Protein AF-A0A533XXV9-F1 (afdb_monomer)

Foldseek 3Di:
DDWDKDKDKAFWAPKDFAQQPDDPPLPPSRPAGQKMWTWGDHPVDIAIEIEGWDSDPDTADDADGGWIKMFMFTWDFPDPDPPTHIYTYTPDRIDTDGHD

Mean predicted aligned error: 7.18 Å

Solvent-accessible surface area (backbone atoms only — not comparable to full-atom values): 5836 Å² total; per-residue (Å²): 133,90,81,52,77,45,78,50,61,29,33,32,33,82,67,44,72,41,70,33,82,82,58,90,87,56,92,76,41,87,83,37,46,34,33,35,38,29,36,36,36,58,90,84,54,76,41,47,34,41,39,72,42,51,87,52,99,72,58,50,64,81,81,50,64,64,17,30,35,38,39,33,22,36,65,41,75,79,47,90,58,86,79,68,42,63,38,32,40,48,78,50,66,56,41,78,76,47,84,112

pLDDT: mean 82.0, std 14.85, range [44.97, 98.12]

Structure (mmCIF, N/CA/C/O backbone):
data_AF-A0A533XXV9-F1
#
_entry.id   AF-A0A533XXV9-F1
#
loop_
_atom_site.group_PDB
_atom_site.id
_atom_site.type_symbol
_atom_site.label_atom_id
_atom_site.label_alt_id
_atom_site.label_comp_id
_atom_site.label_asym_id
_atom_site.label_entity_id
_atom_site.label_seq_id
_atom_site.pdbx_PDB_ins_code
_atom_site.Cartn_x
_atom_site.Cartn_y
_atom_site.Cartn_z
_atom_site.occupancy
_atom_site.B_iso_or_equiv
_atom_site.auth_seq_id
_atom_site.auth_comp_id
_atom_site.auth_asym_id
_atom_site.auth_atom_id
_atom_site.pdbx_PDB_model_num
ATOM 1 N N . MET A 1 1 ? 6.208 9.287 22.070 1.00 53.69 1 MET A N 1
ATOM 2 C CA . MET A 1 1 ? 5.259 8.602 21.162 1.00 53.69 1 MET A CA 1
ATOM 3 C C . MET A 1 1 ? 5.865 7.273 20.737 1.00 53.69 1 MET A C 1
ATOM 5 O O . MET A 1 1 ? 6.960 7.284 20.189 1.00 53.69 1 MET A O 1
ATOM 9 N N . GLN A 1 2 ? 5.211 6.144 21.014 1.00 57.31 2 GLN A N 1
ATOM 10 C CA . GLN A 1 2 ? 5.688 4.825 20.586 1.00 57.31 2 GLN A CA 1
ATOM 11 C C . GLN A 1 2 ? 5.217 4.578 19.144 1.00 57.31 2 GLN A C 1
ATOM 13 O O . GLN A 1 2 ? 4.045 4.296 18.918 1.00 57.31 2 GLN A O 1
ATOM 18 N N . ARG A 1 3 ? 6.109 4.739 18.160 1.00 68.50 3 ARG A N 1
ATOM 19 C CA . ARG A 1 3 ? 5.822 4.400 16.757 1.00 68.50 3 ARG A CA 1
ATOM 20 C C . ARG A 1 3 ? 5.952 2.887 16.599 1.00 68.50 3 ARG A C 1
ATOM 22 O O . ARG A 1 3 ? 7.026 2.350 16.854 1.00 68.50 3 ARG A O 1
ATOM 29 N N . ARG A 1 4 ? 4.868 2.199 16.232 1.00 80.50 4 ARG A N 1
ATOM 30 C CA . ARG A 1 4 ? 4.896 0.757 15.948 1.00 80.50 4 ARG A CA 1
ATOM 31 C C . ARG A 1 4 ? 4.979 0.546 14.446 1.00 80.50 4 ARG A C 1
ATOM 33 O O . ARG A 1 4 ? 4.152 1.066 13.701 1.00 80.50 4 ARG A O 1
ATOM 40 N N . GLN A 1 5 ? 5.996 -0.197 14.037 1.00 89.62 5 GLN A N 1
ATOM 41 C CA . GLN A 1 5 ? 6.151 -0.654 12.668 1.00 89.62 5 GLN A CA 1
ATOM 42 C C . GLN A 1 5 ? 5.365 -1.954 12.496 1.00 89.62 5 GLN A C 1
ATOM 44 O O . GLN A 1 5 ? 5.464 -2.854 13.330 1.00 89.62 5 GLN A O 1
ATOM 49 N N . VAL A 1 6 ? 4.579 -2.033 11.431 1.00 92.31 6 VAL A N 1
ATOM 50 C CA . VAL A 1 6 ? 3.738 -3.180 11.088 1.00 92.31 6 VAL A CA 1
ATOM 51 C C . VAL A 1 6 ? 4.011 -3.608 9.653 1.00 92.31 6 VAL A C 1
ATOM 53 O O . VAL A 1 6 ? 4.408 -2.798 8.817 1.00 92.31 6 VAL A O 1
ATOM 56 N N . THR A 1 7 ? 3.806 -4.889 9.369 1.00 94.81 7 THR A N 1
ATOM 57 C CA . THR A 1 7 ? 3.751 -5.412 8.001 1.00 94.81 7 THR A CA 1
ATOM 58 C C . THR A 1 7 ? 2.292 -5.656 7.655 1.00 94.81 7 THR A C 1
ATOM 60 O O . THR A 1 7 ? 1.592 -6.298 8.431 1.00 94.81 7 THR A O 1
ATOM 63 N N . LEU A 1 8 ? 1.853 -5.134 6.516 1.00 94.25 8 LEU A N 1
ATOM 64 C CA . LEU A 1 8 ? 0.489 -5.252 6.013 1.00 94.25 8 LEU A CA 1
ATOM 65 C C . LEU A 1 8 ? 0.511 -5.978 4.669 1.00 94.25 8 LEU A C 1
ATOM 67 O O . LEU A 1 8 ? 1.472 -5.842 3.904 1.00 94.25 8 LEU A O 1
ATOM 71 N N . GLN A 1 9 ? -0.547 -6.729 4.395 1.00 96.62 9 GLN A N 1
ATOM 72 C CA . GLN A 1 9 ? -0.793 -7.383 3.117 1.00 96.62 9 GLN A CA 1
ATOM 73 C C . GLN A 1 9 ? -2.271 -7.228 2.773 1.00 96.62 9 GLN A C 1
ATOM 75 O O . GLN A 1 9 ? -3.105 -7.350 3.663 1.00 96.62 9 GLN A O 1
ATOM 80 N N . GLY A 1 10 ? -2.580 -6.937 1.514 1.00 97.12 10 GLY A N 1
ATOM 81 C CA . GLY A 1 10 ? -3.955 -6.754 1.058 1.00 97.12 10 GLY A CA 1
ATOM 82 C C . GLY A 1 10 ? -4.031 -6.288 -0.391 1.00 97.12 10 GLY A C 1
ATOM 83 O O . GLY A 1 10 ? -3.009 -6.162 -1.070 1.00 97.12 10 GLY A O 1
ATOM 84 N N . VAL A 1 11 ? -5.248 -6.018 -0.847 1.00 98.12 11 VAL A N 1
ATOM 85 C CA . VAL A 1 11 ? -5.567 -5.558 -2.198 1.00 98.12 11 VAL A CA 1
ATOM 86 C C . VAL A 1 11 ? -5.610 -4.033 -2.245 1.00 98.12 11 VAL A C 1
ATOM 88 O O . VAL A 1 11 ? -6.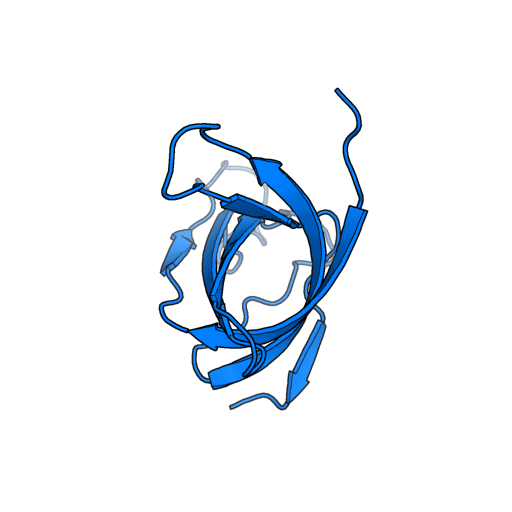196 -3.382 -1.377 1.00 98.12 11 VAL A O 1
ATOM 91 N N . VAL A 1 12 ? -4.979 -3.462 -3.268 1.00 97.31 12 VAL A N 1
ATOM 92 C CA . VAL A 1 12 ? -4.939 -2.017 -3.512 1.00 97.31 12 VAL A CA 1
ATOM 93 C C . VAL A 1 12 ? -6.235 -1.544 -4.166 1.00 97.31 12 VAL A C 1
ATOM 95 O O . VAL A 1 12 ? -6.640 -2.062 -5.204 1.00 97.31 12 VAL A O 1
ATOM 98 N N . ASN A 1 13 ? -6.839 -0.502 -3.599 1.00 97.56 13 ASN A N 1
ATOM 99 C CA . ASN A 1 13 ? -8.025 0.177 -4.115 1.00 97.56 13 ASN A CA 1
ATOM 100 C C . ASN A 1 13 ? -7.833 1.704 -4.104 1.00 97.56 13 ASN A C 1
ATOM 102 O O . ASN A 1 13 ? -7.027 2.232 -3.339 1.00 97.56 13 ASN A O 1
ATOM 106 N N . ASP A 1 14 ? -8.604 2.423 -4.923 1.00 96.56 14 ASP A N 1
ATOM 107 C CA . ASP A 1 14 ? -8.646 3.896 -4.963 1.00 96.56 14 ASP A CA 1
ATOM 108 C C . ASP A 1 14 ? -7.279 4.594 -5.107 1.00 96.56 14 ASP A C 1
ATOM 110 O O . ASP A 1 14 ? -7.061 5.682 -4.568 1.00 96.56 14 ASP A O 1
ATOM 114 N N . LEU A 1 15 ? -6.345 3.979 -5.839 1.00 93.69 15 LEU A N 1
ATOM 115 C CA . LEU A 1 15 ? -5.001 4.509 -6.037 1.00 93.69 15 LEU A CA 1
ATOM 116 C C . LEU A 1 15 ? -5.017 5.897 -6.683 1.00 93.69 15 LEU A C 1
ATOM 118 O O . LEU A 1 15 ? -5.518 6.093 -7.792 1.00 93.69 15 LEU A O 1
ATOM 122 N N . GLN A 1 16 ? -4.342 6.831 -6.022 1.00 92.31 16 GLN A N 1
ATOM 123 C CA . GLN A 1 16 ? -4.017 8.149 -6.539 1.00 92.31 16 GLN A CA 1
ATOM 124 C C . GLN A 1 16 ? -2.511 8.360 -6.427 1.00 92.31 16 GLN A C 1
ATOM 126 O O . GLN A 1 16 ? -1.941 8.361 -5.338 1.00 92.31 16 GLN A O 1
ATOM 131 N N . ALA A 1 17 ? -1.849 8.544 -7.565 1.00 86.62 17 ALA A N 1
ATOM 132 C CA . ALA A 1 17 ? -0.423 8.832 -7.615 1.00 86.62 17 ALA A CA 1
ATOM 133 C C . ALA A 1 17 ? -0.203 10.280 -8.048 1.00 86.62 17 ALA A C 1
ATOM 135 O O . ALA A 1 17 ? -0.687 10.713 -9.094 1.00 86.62 17 ALA A O 1
ATOM 136 N N . MET A 1 18 ? 0.563 11.021 -7.255 1.00 79.69 18 MET A N 1
ATOM 137 C CA . MET A 1 18 ? 1.062 12.332 -7.631 1.00 79.69 18 MET A CA 1
ATOM 138 C C . MET A 1 18 ? 2.443 12.180 -8.274 1.00 79.69 18 MET A C 1
ATOM 140 O O . MET A 1 18 ? 3.324 11.515 -7.706 1.00 79.69 18 MET A O 1
ATOM 144 N N . PRO A 1 19 ? 2.671 12.799 -9.445 1.00 70.56 19 PRO A N 1
ATOM 145 C CA . PRO A 1 19 ? 3.985 12.786 -10.064 1.00 70.56 19 PRO A CA 1
ATOM 146 C C . PRO A 1 19 ? 5.005 13.430 -9.124 1.00 70.56 19 PRO A C 1
ATOM 148 O O . PRO A 1 19 ? 4.687 14.361 -8.378 1.00 70.56 19 PRO A O 1
ATOM 151 N N . SER A 1 20 ? 6.242 12.935 -9.152 1.00 66.12 20 SER A N 1
ATOM 152 C CA . SER A 1 20 ? 7.325 13.574 -8.408 1.00 66.12 20 SER A CA 1
ATOM 153 C C . SER A 1 20 ? 7.474 15.025 -8.875 1.00 66.12 20 SER A C 1
ATOM 155 O O . SER A 1 20 ? 7.495 15.257 -10.089 1.00 66.12 20 SER A O 1
ATOM 157 N N . PRO A 1 21 ? 7.565 16.021 -7.967 1.00 58.09 21 PRO A N 1
ATOM 158 C CA . PRO A 1 21 ? 7.864 17.382 -8.375 1.00 58.09 21 PRO A CA 1
ATOM 159 C C . PRO A 1 21 ? 9.208 17.344 -9.096 1.00 58.09 21 PRO A C 1
ATOM 161 O O . PRO A 1 21 ? 10.244 17.069 -8.490 1.00 58.09 21 PRO A O 1
ATOM 164 N N . SER A 1 22 ? 9.173 17.567 -10.408 1.00 53.66 22 SER A N 1
ATOM 165 C CA . SER A 1 22 ? 10.316 17.467 -11.307 1.00 53.66 22 SER A CA 1
ATOM 166 C C . SER A 1 22 ? 11.439 18.394 -10.837 1.00 53.66 22 SER A C 1
ATOM 168 O O . SER A 1 22 ? 11.495 19.569 -11.210 1.00 53.66 22 SER A O 1
ATOM 170 N N . ARG A 1 23 ? 12.351 17.900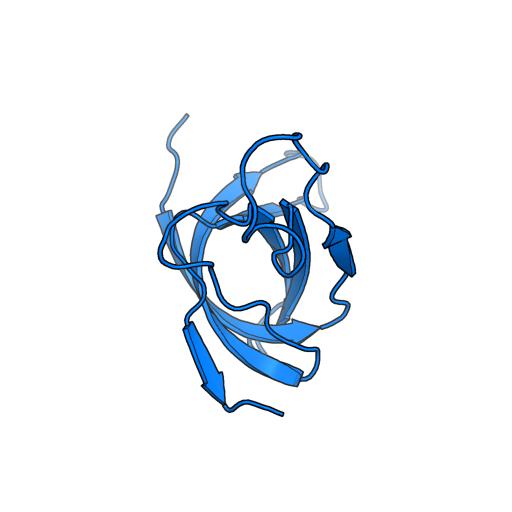 -9.996 1.00 53.06 23 ARG A N 1
ATOM 171 C CA . ARG A 1 23 ? 13.585 18.619 -9.685 1.00 53.06 23 ARG A CA 1
ATOM 172 C C . ARG A 1 23 ? 14.501 18.459 -10.890 1.00 53.06 23 ARG A C 1
ATOM 174 O O . ARG A 1 23 ? 14.976 17.359 -11.169 1.00 53.06 23 ARG A O 1
ATOM 181 N N . ARG A 1 24 ? 14.729 19.562 -11.615 1.00 44.97 24 ARG A N 1
ATOM 182 C CA . ARG A 1 24 ? 15.753 19.647 -12.670 1.00 44.97 24 ARG A CA 1
ATOM 183 C C . ARG A 1 24 ? 17.059 19.061 -12.113 1.00 44.97 24 ARG A C 1
ATOM 185 O O . ARG A 1 24 ? 17.595 19.612 -11.158 1.00 44.97 24 ARG A O 1
ATOM 192 N N . GLY A 1 25 ? 17.525 17.937 -12.661 1.00 50.91 25 GLY A N 1
ATOM 193 C CA . GLY A 1 25 ? 18.797 17.312 -12.266 1.00 50.91 25 GLY A CA 1
ATOM 194 C C . GLY A 1 25 ? 18.785 15.789 -12.093 1.00 50.91 25 GLY A C 1
ATOM 195 O O . GLY A 1 25 ? 19.848 15.188 -12.184 1.00 50.91 25 GLY A O 1
ATOM 196 N N . TYR A 1 26 ? 17.625 15.145 -11.913 1.00 53.50 26 TYR A N 1
ATOM 197 C CA . TYR A 1 26 ? 17.528 13.679 -11.806 1.00 53.50 26 TYR A CA 1
ATOM 198 C C . TYR A 1 26 ? 16.750 13.102 -12.996 1.00 53.50 26 TYR A C 1
ATOM 200 O O . TYR A 1 26 ? 15.528 12.977 -12.958 1.00 53.50 26 TYR A O 1
ATOM 208 N N . GLY A 1 27 ? 17.468 12.769 -14.075 1.00 53.25 27 GLY A N 1
ATOM 209 C CA . GLY A 1 27 ? 16.911 12.363 -15.377 1.00 53.25 27 GLY A CA 1
ATOM 210 C C . GLY A 1 27 ? 16.010 11.117 -15.387 1.00 53.25 27 GLY A C 1
ATOM 211 O O . GLY A 1 27 ? 15.324 10.897 -16.377 1.00 53.25 27 GLY A O 1
ATOM 212 N N . ASN A 1 28 ? 15.943 10.352 -14.291 1.00 54.81 28 ASN A N 1
ATOM 213 C CA . ASN A 1 28 ? 15.173 9.102 -14.207 1.00 54.81 28 ASN A CA 1
ATOM 214 C C . ASN A 1 28 ? 13.890 9.204 -13.355 1.00 54.81 28 ASN A C 1
ATOM 216 O O . ASN A 1 28 ? 13.151 8.231 -13.254 1.00 54.81 28 ASN A O 1
ATOM 220 N N . CYS A 1 29 ? 13.588 10.367 -12.766 1.00 56.31 29 CYS A N 1
ATOM 221 C CA . CYS A 1 29 ? 12.383 10.558 -11.940 1.00 56.31 29 CYS A CA 1
ATOM 222 C C . CYS A 1 29 ? 11.113 10.901 -12.736 1.00 56.31 29 CYS A C 1
ATOM 224 O O . CYS A 1 29 ? 10.068 11.149 -12.145 1.00 56.31 29 CYS A O 1
ATOM 226 N N . LEU A 1 30 ? 11.188 10.943 -14.070 1.00 52.31 30 LEU A N 1
ATOM 227 C CA . LEU A 1 30 ? 10.044 11.249 -14.941 1.00 52.31 30 LEU A CA 1
ATOM 228 C C . LEU A 1 30 ? 8.939 10.180 -14.878 1.00 52.31 30 LEU A C 1
ATOM 230 O O . LEU A 1 30 ? 7.793 10.484 -15.193 1.00 52.31 30 LEU A O 1
ATOM 234 N N . PHE A 1 31 ? 9.275 8.957 -14.451 1.00 55.12 31 PHE A N 1
ATOM 235 C CA . PHE A 1 31 ? 8.363 7.806 -14.405 1.00 55.12 31 PHE A CA 1
ATOM 236 C C . PHE A 1 31 ? 8.120 7.270 -12.985 1.00 55.12 31 PHE A C 1
ATOM 238 O O . PHE A 1 31 ? 7.583 6.177 -12.826 1.00 55.12 31 PHE A O 1
ATOM 245 N N . THR A 1 32 ? 8.523 8.011 -11.948 1.00 61.22 32 THR A N 1
ATOM 246 C CA . THR A 1 32 ? 8.302 7.632 -10.546 1.00 61.22 32 THR A CA 1
ATOM 247 C C . THR A 1 32 ? 7.241 8.529 -9.909 1.00 61.22 32 THR A C 1
ATOM 249 O O . THR A 1 32 ? 7.140 9.721 -10.213 1.00 61.22 32 THR A O 1
ATOM 252 N N . TYR A 1 33 ? 6.424 7.969 -9.014 1.00 64.69 33 TYR A N 1
ATOM 253 C CA . TYR A 1 33 ? 5.527 8.780 -8.192 1.00 64.69 33 TYR A CA 1
ATOM 254 C C . TYR A 1 33 ? 6.350 9.518 -7.131 1.00 64.69 33 TYR A C 1
ATOM 256 O O . TYR A 1 33 ? 7.307 8.971 -6.585 1.00 64.69 33 TYR A O 1
ATOM 264 N N . GLY A 1 34 ? 6.004 10.773 -6.844 1.00 71.75 34 GLY A N 1
ATOM 265 C CA . GLY A 1 34 ? 6.547 11.475 -5.677 1.00 71.75 34 GLY A CA 1
ATOM 266 C C . GLY A 1 34 ? 5.855 11.003 -4.408 1.00 71.75 34 GLY A C 1
ATOM 267 O O . GLY A 1 34 ? 6.486 10.783 -3.378 1.00 71.75 34 GLY A O 1
ATOM 268 N N . GLN A 1 35 ? 4.548 10.797 -4.528 1.00 83.31 35 GLN A N 1
ATOM 269 C CA . GLN A 1 35 ? 3.665 10.353 -3.466 1.00 83.31 35 GLN A CA 1
ATOM 270 C C . GLN A 1 35 ? 2.524 9.551 -4.090 1.00 83.31 35 GLN A C 1
ATOM 272 O O . GLN A 1 35 ? 2.035 9.904 -5.162 1.00 83.31 35 GLN A O 1
ATOM 277 N N . ALA A 1 36 ? 2.120 8.467 -3.444 1.00 87.62 36 ALA A N 1
ATOM 278 C CA . ALA A 1 36 ? 0.945 7.697 -3.812 1.00 87.62 36 ALA A CA 1
ATOM 279 C C . ALA A 1 36 ? 0.106 7.430 -2.567 1.00 87.62 36 ALA A C 1
ATOM 281 O O . ALA A 1 36 ? 0.647 7.133 -1.500 1.00 87.62 36 ALA A O 1
ATOM 282 N N . THR A 1 37 ? -1.208 7.533 -2.711 1.00 92.81 37 THR A N 1
ATOM 283 C CA . THR A 1 37 ? -2.182 7.176 -1.685 1.00 92.81 37 THR A CA 1
ATOM 284 C C . THR A 1 37 ? -3.137 6.130 -2.233 1.00 92.81 37 THR A C 1
ATOM 286 O O . THR A 1 37 ? -3.471 6.143 -3.417 1.00 92.81 37 THR A O 1
ATOM 289 N N . PHE A 1 38 ? -3.546 5.191 -1.389 1.00 95.00 38 PHE A N 1
ATOM 290 C CA . PHE A 1 38 ? -4.523 4.162 -1.741 1.00 95.00 38 PHE A CA 1
ATOM 291 C C . PH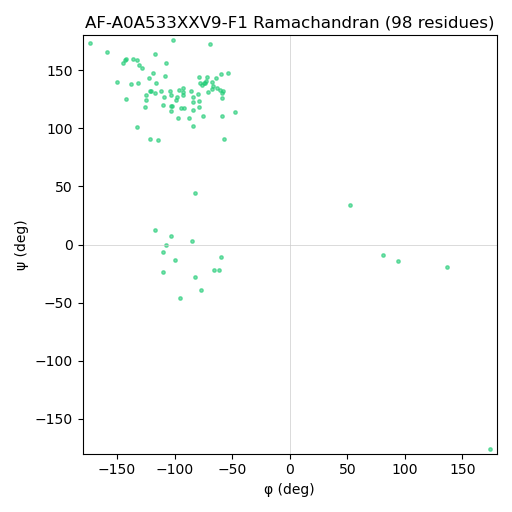E A 1 38 ? -5.168 3.579 -0.485 1.00 95.00 38 PHE A C 1
ATOM 293 O O . PHE A 1 38 ? -4.664 3.749 0.625 1.00 95.00 38 PHE A O 1
ATOM 300 N N . SER A 1 39 ? -6.269 2.868 -0.671 1.00 96.94 39 SER A N 1
ATOM 301 C CA . SER A 1 39 ? -6.900 2.035 0.347 1.00 96.94 39 SER A CA 1
ATOM 302 C C . SER A 1 39 ? -6.359 0.611 0.228 1.00 96.94 39 SER A C 1
ATOM 304 O O . SER A 1 39 ? -6.364 0.045 -0.863 1.00 96.94 39 SER A O 1
ATOM 306 N N . LEU A 1 40 ? -5.881 0.028 1.325 1.00 97.19 40 LEU A N 1
ATOM 307 C CA . LEU A 1 40 ? -5.474 -1.375 1.391 1.00 97.19 40 LEU A CA 1
ATOM 308 C C . LEU A 1 40 ? -6.565 -2.176 2.102 1.00 97.19 40 LEU A C 1
ATOM 310 O O . LEU A 1 40 ? -6.866 -1.883 3.259 1.00 97.19 40 LEU A O 1
ATOM 314 N N . ASP A 1 41 ? -7.139 -3.156 1.412 1.00 97.44 41 ASP A N 1
ATOM 315 C CA . ASP A 1 41 ? -8.177 -4.047 1.939 1.00 97.44 41 ASP A CA 1
ATOM 316 C C . ASP A 1 41 ? -7.612 -5.460 2.127 1.00 97.44 41 ASP A C 1
ATOM 318 O O . ASP A 1 41 ? -7.138 -6.074 1.172 1.00 97.44 41 ASP A O 1
ATOM 322 N N . ASP A 1 42 ? -7.635 -5.975 3.354 1.00 96.25 42 ASP A N 1
ATOM 323 C CA . ASP A 1 42 ? -7.180 -7.334 3.677 1.00 96.25 42 ASP A CA 1
ATOM 324 C C . ASP A 1 42 ? -8.335 -8.336 3.889 1.00 96.25 42 ASP A C 1
ATOM 326 O O . ASP A 1 42 ? -8.115 -9.472 4.313 1.00 96.25 42 ASP A O 1
ATOM 330 N N . GLY A 1 43 ? -9.576 -7.924 3.612 1.00 96.06 43 GLY A N 1
ATOM 331 C CA . GLY A 1 43 ? -10.798 -8.691 3.856 1.00 96.06 43 GLY A CA 1
ATOM 332 C C . GLY A 1 43 ? -11.303 -8.630 5.302 1.00 96.06 43 GLY A C 1
ATOM 333 O O . GLY A 1 43 ? -12.414 -9.084 5.581 1.00 96.06 43 GLY A O 1
ATOM 334 N N . THR A 1 44 ? -10.526 -8.059 6.226 1.00 95.38 44 THR A N 1
ATOM 335 C CA . THR A 1 44 ? -10.918 -7.823 7.625 1.00 95.38 44 THR A CA 1
ATOM 336 C C . THR A 1 44 ? -11.124 -6.341 7.927 1.00 95.38 44 THR A C 1
ATOM 338 O O . THR A 1 44 ? -11.880 -5.989 8.836 1.00 95.38 44 THR A O 1
ATOM 341 N N . GLY A 1 45 ? -10.501 -5.465 7.140 1.00 92.44 45 GLY A N 1
ATOM 342 C CA . GLY A 1 45 ? -10.689 -4.029 7.207 1.00 92.44 45 GLY A CA 1
ATOM 343 C C . GLY A 1 45 ? -9.975 -3.291 6.082 1.00 92.44 45 GLY A C 1
ATOM 344 O O . GLY A 1 45 ? -9.206 -3.860 5.312 1.00 92.44 45 GLY A O 1
ATOM 345 N N . ILE A 1 46 ? -10.235 -1.986 6.020 1.00 94.88 46 ILE A N 1
ATOM 346 C CA . ILE A 1 46 ? -9.654 -1.087 5.024 1.00 94.88 46 ILE A CA 1
ATOM 347 C C . ILE A 1 46 ? -8.792 -0.055 5.740 1.00 94.88 46 ILE A C 1
ATOM 349 O O . ILE A 1 46 ? -9.242 0.592 6.691 1.00 94.88 46 ILE A O 1
ATOM 353 N N . LEU A 1 47 ? -7.564 0.129 5.261 1.00 94.38 47 LEU A N 1
ATOM 354 C CA . LEU A 1 47 ? -6.632 1.103 5.808 1.00 94.38 47 LEU A CA 1
ATOM 355 C C . LEU A 1 47 ? -6.124 2.051 4.716 1.00 94.38 47 LEU A C 1
ATOM 357 O O . LEU A 1 47 ? -5.619 1.579 3.697 1.00 94.38 47 LEU A O 1
ATOM 361 N N . PRO A 1 48 ? -6.188 3.379 4.915 1.00 95.19 48 PRO A N 1
ATOM 362 C CA . PRO A 1 48 ? -5.539 4.305 4.003 1.00 95.19 48 PRO A CA 1
ATOM 363 C C . PRO A 1 48 ? -4.017 4.214 4.170 1.00 95.19 48 PRO A C 1
ATOM 365 O O . PRO A 1 48 ? -3.474 4.269 5.282 1.00 95.19 48 PRO A O 1
ATOM 368 N N . VAL A 1 49 ? -3.330 4.093 3.043 1.00 93.69 49 VAL A N 1
ATOM 369 C CA . VAL A 1 49 ? -1.879 3.992 2.933 1.00 93.69 49 VAL A CA 1
ATOM 370 C C . VAL A 1 49 ? -1.351 5.206 2.185 1.00 93.69 49 VAL A C 1
ATOM 372 O O . VAL A 1 49 ? -1.916 5.636 1.181 1.00 93.69 49 VAL A O 1
ATOM 375 N N . GLU A 1 50 ? -0.234 5.732 2.668 1.00 91.25 50 GLU A N 1
ATOM 376 C CA . GLU A 1 50 ? 0.569 6.733 1.987 1.00 91.25 50 GLU A CA 1
ATOM 377 C C . GLU A 1 50 ? 1.980 6.194 1.761 1.00 91.25 50 GLU A C 1
ATOM 379 O O . GLU A 1 50 ? 2.644 5.682 2.671 1.00 91.25 50 GLU A O 1
ATOM 384 N N . VAL A 1 51 ? 2.443 6.358 0.527 1.00 87.25 51 VAL A N 1
ATOM 385 C CA . VAL A 1 51 ? 3.757 5.930 0.072 1.00 87.25 51 VAL A CA 1
ATOM 386 C C . VAL A 1 51 ? 4.481 7.118 -0.512 1.00 87.25 51 VAL A C 1
ATOM 388 O O . VAL A 1 51 ? 4.009 7.744 -1.459 1.00 87.25 51 VAL A O 1
ATOM 391 N N . ILE A 1 52 ? 5.665 7.399 0.016 1.00 79.31 52 ILE A N 1
ATOM 392 C CA . ILE A 1 52 ? 6.569 8.374 -0.584 1.00 79.31 52 ILE A CA 1
ATOM 393 C C . ILE A 1 52 ? 7.480 7.619 -1.541 1.00 79.31 52 ILE A C 1
ATOM 395 O O . ILE A 1 52 ? 8.225 6.726 -1.134 1.00 79.31 52 ILE A O 1
ATOM 399 N N . GLY A 1 53 ? 7.389 7.950 -2.825 1.00 71.00 53 GLY A N 1
ATOM 400 C CA . GLY A 1 53 ? 8.256 7.350 -3.825 1.00 71.00 53 GLY A CA 1
ATOM 401 C C . GLY A 1 53 ? 9.680 7.876 -3.679 1.00 71.00 53 GLY A C 1
ATOM 402 O O . GLY A 1 53 ? 9.911 9.036 -3.332 1.00 71.00 53 GLY A O 1
ATOM 403 N N . SER A 1 54 ? 10.663 7.014 -3.929 1.00 65.12 54 SER A N 1
ATOM 404 C CA . SER A 1 54 ? 12.070 7.400 -3.914 1.00 65.12 54 SER A CA 1
ATOM 405 C C . SER A 1 54 ? 12.568 7.708 -5.328 1.00 65.12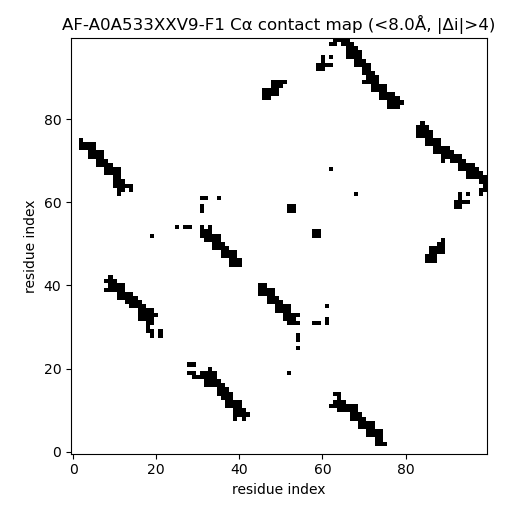 54 SER A C 1
ATOM 407 O O . SER A 1 54 ? 12.391 6.937 -6.269 1.00 65.12 54 SER A O 1
ATOM 409 N N . CYS A 1 55 ? 13.263 8.837 -5.464 1.00 62.00 55 CYS A N 1
ATOM 410 C CA . CYS A 1 55 ? 14.042 9.211 -6.649 1.00 62.00 55 CYS A CA 1
ATOM 411 C C . CYS A 1 55 ? 15.439 8.554 -6.632 1.00 62.00 55 CYS A C 1
ATOM 413 O O . CYS A 1 55 ? 16.458 9.214 -6.832 1.00 62.00 55 CYS A O 1
ATOM 415 N N . GLY A 1 56 ? 15.493 7.265 -6.290 1.00 60.91 56 GLY A N 1
ATOM 416 C CA . GLY A 1 56 ? 16.729 6.497 -6.135 1.00 60.91 56 GLY A CA 1
ATOM 417 C C . GLY A 1 56 ? 17.044 5.596 -7.337 1.00 60.91 56 GLY A C 1
ATOM 418 O O . GLY A 1 56 ? 16.230 5.481 -8.250 1.00 60.91 56 GLY A O 1
ATOM 419 N N . PRO A 1 57 ? 18.205 4.914 -7.330 1.00 57.75 57 PRO A N 1
ATOM 420 C CA . PRO A 1 57 ? 18.595 3.970 -8.385 1.00 57.75 57 PRO A CA 1
ATOM 421 C C . PRO A 1 57 ? 17.6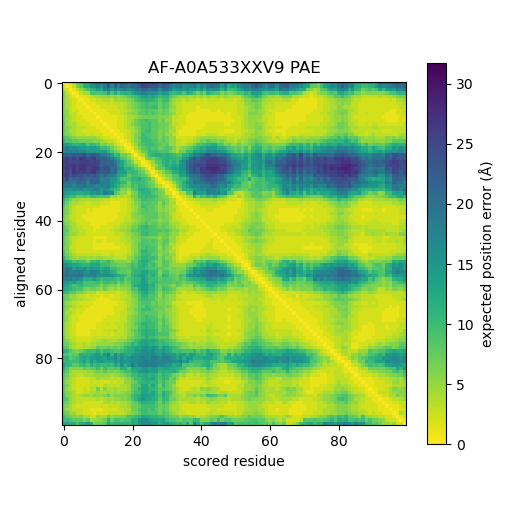35 2.775 -8.527 1.00 57.75 57 PRO A C 1
ATOM 423 O O . PRO A 1 57 ? 17.558 2.190 -9.602 1.00 57.75 57 PRO A O 1
ATOM 426 N N . SER A 1 58 ? 16.876 2.458 -7.474 1.00 63.53 58 SER A N 1
ATOM 427 C CA . SER A 1 58 ? 15.825 1.438 -7.477 1.00 63.53 58 SER A CA 1
ATOM 428 C C . SER A 1 58 ? 14.495 2.090 -7.088 1.00 63.53 58 SER A C 1
ATOM 430 O O . SER A 1 58 ? 14.215 2.215 -5.890 1.00 63.53 58 SER A O 1
ATOM 432 N N . PRO A 1 59 ? 13.700 2.576 -8.057 1.00 66.00 59 PRO A N 1
ATOM 433 C CA . PRO A 1 59 ? 12.414 3.187 -7.759 1.00 66.00 59 PRO A CA 1
ATOM 434 C C . PRO A 1 59 ? 11.467 2.156 -7.145 1.00 66.00 59 PRO A C 1
ATOM 436 O O . PRO A 1 59 ? 11.471 0.985 -7.525 1.00 66.00 59 PRO A O 1
ATOM 439 N N . SER A 1 60 ? 10.651 2.592 -6.186 1.00 71.69 60 SER A N 1
ATOM 440 C CA . SER A 1 60 ? 9.601 1.727 -5.643 1.00 71.69 60 SER A CA 1
ATOM 441 C C . SER A 1 60 ? 8.553 1.468 -6.730 1.00 71.69 60 SER A C 1
ATOM 443 O O . SER A 1 60 ? 8.152 2.424 -7.401 1.00 71.69 60 SER A O 1
ATOM 445 N N . PRO A 1 61 ? 8.118 0.213 -6.936 1.00 76.50 61 PRO A N 1
ATOM 446 C CA . PRO A 1 61 ? 7.069 -0.071 -7.901 1.00 76.50 61 PRO A CA 1
ATOM 447 C C . PRO A 1 61 ? 5.774 0.615 -7.455 1.00 76.50 61 PRO A C 1
ATOM 449 O O . PRO A 1 61 ? 5.409 0.563 -6.279 1.00 76.50 61 PRO A O 1
ATOM 452 N N . LEU A 1 62 ? 5.097 1.274 -8.395 1.00 84.69 62 LEU A N 1
ATOM 453 C CA . LEU A 1 62 ? 3.752 1.796 -8.177 1.00 84.69 62 LEU A CA 1
ATOM 454 C C . LEU A 1 62 ? 2.763 0.648 -8.431 1.00 84.69 62 LEU A C 1
ATOM 456 O O . LEU A 1 62 ? 2.726 0.166 -9.566 1.00 84.69 62 LEU A O 1
ATOM 460 N N . PRO A 1 63 ? 1.998 0.189 -7.425 1.00 89.81 63 PRO A N 1
ATOM 461 C CA . PRO A 1 63 ? 0.963 -0.815 -7.647 1.00 89.81 63 PRO A CA 1
ATOM 462 C C . PRO A 1 63 ? -0.190 -0.226 -8.466 1.00 89.81 63 PRO A C 1
ATOM 464 O O . PRO A 1 63 ? -0.237 0.979 -8.711 1.00 89.81 63 PRO A O 1
ATOM 467 N N . LYS A 1 64 ? -1.137 -1.066 -8.868 1.00 92.69 64 LYS A N 1
ATOM 468 C CA . LYS A 1 64 ? -2.403 -0.687 -9.501 1.00 92.69 64 LYS A CA 1
ATOM 469 C C . LYS A 1 64 ? -3.584 -1.110 -8.636 1.00 92.69 64 LYS A C 1
ATOM 471 O O . LYS A 1 64 ? -3.457 -1.963 -7.765 1.00 92.69 64 LYS A O 1
ATOM 476 N N . ASN A 1 65 ? -4.754 -0.543 -8.922 1.00 96.25 65 ASN A N 1
ATOM 477 C CA . ASN A 1 65 ? -5.996 -1.042 -8.337 1.00 96.25 65 ASN A CA 1
ATOM 478 C C . ASN A 1 65 ? -6.198 -2.518 -8.709 1.00 96.25 65 ASN A C 1
ATOM 480 O O . ASN A 1 65 ? -6.108 -2.870 -9.885 1.00 96.25 65 ASN A O 1
ATOM 484 N N . GLY A 1 66 ? -6.489 -3.350 -7.710 1.00 97.00 66 GLY A N 1
ATOM 485 C CA . GLY A 1 66 ? -6.637 -4.798 -7.837 1.00 97.00 66 GLY A CA 1
ATOM 486 C C . GLY A 1 66 ? -5.369 -5.604 -7.546 1.00 97.00 66 GLY A C 1
ATOM 487 O O . GLY A 1 66 ? -5.490 -6.808 -7.330 1.00 97.00 66 GLY A O 1
ATOM 488 N N . ASP A 1 67 ? -4.187 -4.978 -7.492 1.00 96.38 67 ASP A N 1
ATOM 489 C CA . ASP A 1 67 ? -2.951 -5.679 -7.127 1.00 96.38 67 ASP A CA 1
ATOM 490 C C . ASP A 1 67 ? -3.001 -6.133 -5.665 1.00 96.38 67 ASP A C 1
ATOM 492 O O . ASP A 1 67 ? -3.350 -5.351 -4.773 1.00 96.38 67 ASP A O 1
ATOM 496 N N . GLU A 1 68 ? -2.563 -7.365 -5.403 1.00 97.31 68 GLU A N 1
ATOM 497 C CA . GLU A 1 68 ? -2.234 -7.794 -4.045 1.00 97.31 68 GLU A CA 1
ATOM 498 C C . GLU A 1 68 ? -0.803 -7.366 -3.710 1.00 97.31 68 GLU A C 1
ATOM 500 O O . GLU A 1 68 ? 0.147 -7.666 -4.442 1.00 97.31 68 GLU A O 1
ATOM 505 N N . VAL A 1 69 ? -0.628 -6.671 -2.587 1.00 95.31 69 VAL A N 1
ATOM 506 C CA . VAL A 1 69 ? 0.661 -6.111 -2.180 1.00 95.31 69 VAL A CA 1
ATOM 507 C C . VAL A 1 69 ? 1.004 -6.448 -0.740 1.00 95.31 69 VAL A C 1
ATOM 509 O O . VAL A 1 69 ? 0.133 -6.618 0.109 1.00 95.31 69 VAL A O 1
ATOM 512 N N . ARG A 1 70 ? 2.305 -6.463 -0.444 1.00 95.31 70 ARG A N 1
ATOM 513 C CA . ARG A 1 70 ? 2.862 -6.507 0.908 1.00 95.31 70 ARG A CA 1
ATOM 514 C C . ARG A 1 70 ? 3.756 -5.299 1.145 1.00 95.31 70 ARG A C 1
ATOM 516 O O . ARG A 1 70 ? 4.632 -4.989 0.335 1.00 95.31 70 ARG A O 1
ATOM 523 N N . LEU A 1 71 ? 3.560 -4.632 2.277 1.00 92.12 71 LEU A N 1
ATOM 524 C CA . LEU A 1 71 ? 4.298 -3.425 2.642 1.00 92.12 71 LEU A CA 1
ATOM 525 C C . LEU A 1 71 ? 4.595 -3.362 4.138 1.00 92.12 71 LEU A C 1
ATOM 527 O O . LEU A 1 71 ? 3.930 -3.996 4.955 1.00 92.12 71 LEU A O 1
ATOM 531 N N . THR A 1 72 ? 5.602 -2.573 4.498 1.00 93.38 72 THR A N 1
ATOM 532 C CA . THR A 1 72 ? 5.909 -2.248 5.893 1.00 93.38 72 THR A CA 1
ATOM 533 C C . THR A 1 72 ? 5.614 -0.779 6.130 1.00 93.38 72 THR A C 1
ATOM 535 O O . THR A 1 72 ? 6.038 0.063 5.338 1.00 93.38 72 THR A O 1
ATOM 538 N N . ALA A 1 73 ? 4.898 -0.463 7.206 1.00 92.88 73 ALA A N 1
ATOM 539 C CA . ALA A 1 73 ? 4.465 0.892 7.514 1.00 92.88 73 ALA A CA 1
ATOM 540 C C . ALA A 1 73 ? 4.512 1.202 9.011 1.00 92.88 73 ALA A C 1
ATOM 542 O O . ALA A 1 73 ? 4.486 0.313 9.863 1.00 92.88 73 ALA A O 1
ATOM 543 N N . ILE A 1 74 ? 4.543 2.490 9.332 1.00 92.88 74 ILE A N 1
ATOM 544 C CA . ILE A 1 74 ? 4.236 3.007 10.663 1.00 92.88 74 ILE A CA 1
ATOM 545 C C . ILE A 1 74 ? 2.783 3.472 10.648 1.00 92.88 74 ILE A C 1
ATOM 547 O O . ILE A 1 74 ? 2.404 4.288 9.808 1.00 92.88 74 ILE A O 1
ATOM 551 N N . ILE A 1 75 ? 1.984 2.985 11.600 1.00 91.00 75 ILE A N 1
ATOM 552 C CA . ILE A 1 75 ? 0.610 3.465 11.781 1.00 91.00 75 ILE A CA 1
ATOM 553 C C . ILE A 1 75 ? 0.631 4.790 12.534 1.00 91.00 75 ILE A C 1
ATOM 555 O O . ILE A 1 75 ? 1.150 4.885 13.651 1.00 91.00 75 ILE A O 1
ATOM 559 N N . GLN A 1 76 ? 0.041 5.809 11.924 1.00 88.88 76 GLN A N 1
ATOM 560 C CA . GLN A 1 76 ? -0.214 7.101 12.536 1.00 88.88 76 GLN A CA 1
ATOM 561 C C . GLN A 1 76 ? -1.684 7.213 12.907 1.00 88.88 76 GLN A C 1
ATOM 563 O O . GLN A 1 76 ? -2.561 6.928 12.098 1.00 88.88 76 GLN A O 1
ATOM 568 N N . VAL A 1 77 ? -1.941 7.644 14.139 1.00 87.25 77 VAL A N 1
ATOM 569 C CA . VAL A 1 77 ? -3.281 7.969 14.630 1.00 87.25 77 VAL A CA 1
ATOM 570 C C . VAL A 1 77 ? -3.443 9.480 14.495 1.00 87.25 77 VAL A C 1
ATOM 572 O O . VAL A 1 77 ? -2.763 10.233 15.190 1.00 87.25 77 VAL A O 1
ATOM 575 N N . LEU A 1 78 ? -4.277 9.923 13.555 1.00 84.31 78 LEU A N 1
ATOM 576 C CA . LEU A 1 78 ? -4.437 11.339 13.208 1.00 84.31 78 LEU A CA 1
ATOM 577 C C . LEU A 1 78 ? -5.387 12.074 14.166 1.00 84.31 78 LEU A C 1
ATOM 579 O O . LEU A 1 78 ? -5.248 13.277 14.365 1.00 84.31 78 LEU A O 1
ATOM 583 N N . ASN A 1 79 ? -6.338 11.363 14.768 1.00 83.12 79 ASN A N 1
ATOM 584 C CA . ASN A 1 79 ? -7.214 11.851 15.832 1.00 83.12 79 ASN A CA 1
ATOM 585 C C . ASN A 1 79 ? -7.507 10.721 16.831 1.00 83.12 79 ASN A C 1
ATOM 587 O O . ASN A 1 79 ? -7.435 9.540 16.496 1.00 83.12 79 ASN A O 1
ATOM 591 N N . THR A 1 80 ? -7.846 11.092 18.062 1.00 80.94 80 THR A N 1
ATOM 592 C CA . THR A 1 80 ? -8.229 10.141 19.119 1.00 80.94 80 THR A CA 1
ATOM 593 C C . THR A 1 80 ? -9.739 10.028 19.307 1.00 80.94 80 THR A C 1
ATOM 595 O O . THR A 1 80 ? -10.195 9.093 19.959 1.00 80.94 80 THR A O 1
ATOM 598 N N . ASP A 1 81 ? -10.507 10.955 18.734 1.00 84.31 81 ASP A N 1
ATOM 599 C CA . ASP A 1 81 ? -11.968 10.937 18.786 1.00 84.31 81 ASP A CA 1
ATO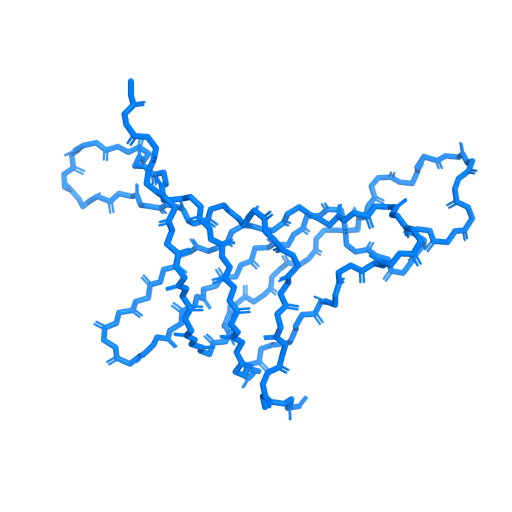M 600 C C . ASP A 1 81 ? -12.534 9.943 17.772 1.00 84.31 81 ASP A C 1
ATOM 602 O O . ASP A 1 81 ? -11.997 9.786 16.674 1.00 84.31 81 ASP A O 1
ATOM 606 N N . LEU A 1 82 ? -13.631 9.273 18.131 1.00 77.06 82 LEU A N 1
ATOM 607 C CA . LEU A 1 82 ? -14.275 8.307 17.247 1.00 77.06 82 LEU A CA 1
ATOM 608 C C . LEU A 1 82 ? -15.075 9.007 16.126 1.00 77.06 82 LEU A C 1
ATOM 610 O O . LEU A 1 82 ? -15.809 9.953 16.414 1.00 77.06 82 LEU A O 1
ATOM 614 N N . PRO A 1 83 ? -14.993 8.515 14.870 1.00 76.38 83 PRO A N 1
ATOM 615 C CA . PRO A 1 83 ? -14.168 7.386 14.432 1.00 76.38 83 PRO A CA 1
ATOM 616 C C . PRO A 1 83 ? -12.675 7.748 14.345 1.00 76.38 83 PRO A C 1
ATOM 618 O O . PRO A 1 83 ? -12.304 8.819 13.855 1.00 76.38 83 PRO A O 1
ATOM 621 N N . LEU A 1 84 ? -11.824 6.816 14.796 1.00 79.75 84 LEU A N 1
ATOM 622 C CA . LEU A 1 84 ? -10.370 6.949 14.689 1.00 79.75 84 LEU A CA 1
ATOM 623 C C . LEU A 1 84 ? -9.968 7.057 13.217 1.00 79.75 84 LEU A C 1
ATOM 625 O O . LEU A 1 84 ? -10.373 6.249 12.382 1.00 79.75 84 LEU A O 1
ATOM 629 N N . ARG A 1 85 ? -9.110 8.022 12.912 1.00 83.31 85 ARG A N 1
ATOM 630 C CA . ARG A 1 85 ? -8.488 8.219 11.607 1.00 83.31 85 ARG A CA 1
ATOM 631 C C . ARG A 1 85 ? -7.061 7.721 11.699 1.00 83.31 85 ARG A C 1
ATOM 633 O O . ARG A 1 85 ? -6.240 8.271 12.434 1.00 83.31 85 ARG A O 1
ATOM 640 N N . LEU A 1 86 ? -6.785 6.667 10.949 1.00 87.81 86 LEU A N 1
ATOM 641 C CA . LEU A 1 86 ? -5.472 6.048 10.865 1.00 87.81 86 LEU A CA 1
ATOM 642 C C . LEU A 1 86 ? -4.835 6.369 9.514 1.00 87.81 86 LEU A C 1
ATOM 644 O O . LEU A 1 86 ? -5.546 6.649 8.555 1.00 87.81 86 LEU A O 1
ATOM 648 N N . LEU A 1 87 ? -3.509 6.317 9.449 1.00 88.88 87 LEU A N 1
ATOM 649 C CA . LEU A 1 87 ? -2.739 6.384 8.211 1.00 88.88 87 LEU A CA 1
ATOM 650 C C . LEU A 1 87 ? -1.539 5.444 8.312 1.00 88.88 87 LEU A C 1
ATOM 652 O O . LEU A 1 87 ? -0.738 5.559 9.242 1.00 88.88 87 LEU A O 1
ATOM 656 N N . ALA A 1 88 ? -1.396 4.528 7.359 1.00 90.38 88 ALA A N 1
ATOM 657 C CA . ALA A 1 88 ? -0.184 3.732 7.215 1.00 90.38 88 ALA A CA 1
ATOM 658 C C . ALA A 1 88 ? 0.821 4.475 6.333 1.00 90.38 88 ALA A C 1
ATOM 660 O O . ALA A 1 88 ? 0.642 4.561 5.122 1.00 90.38 88 ALA A O 1
ATOM 661 N N . GLN A 1 89 ? 1.902 4.975 6.931 1.00 89.75 89 GLN A N 1
ATOM 662 C CA . GLN A 1 89 ? 3.015 5.549 6.176 1.00 89.75 89 GLN A CA 1
ATOM 663 C C . GLN A 1 89 ? 4.093 4.499 5.955 1.00 89.75 89 GLN A C 1
ATOM 665 O O . GLN A 1 89 ? 4.675 3.989 6.917 1.00 89.75 89 GLN A O 1
ATOM 670 N N . THR A 1 90 ? 4.364 4.165 4.699 1.00 87.50 90 THR A N 1
ATOM 671 C CA . THR A 1 90 ? 5.316 3.101 4.371 1.00 87.50 90 THR A CA 1
ATOM 672 C C . THR A 1 90 ? 6.748 3.466 4.743 1.00 87.50 90 THR A C 1
ATOM 674 O O . THR A 1 90 ? 7.204 4.578 4.484 1.00 87.50 90 THR A O 1
ATOM 677 N N . THR A 1 91 ? 7.488 2.497 5.272 1.00 85.75 91 THR A N 1
ATOM 678 C CA . THR A 1 91 ? 8.917 2.618 5.600 1.00 85.75 91 THR A CA 1
ATOM 679 C C . THR A 1 91 ? 9.812 1.788 4.683 1.00 85.75 91 THR A C 1
ATOM 681 O O . THR A 1 91 ? 11.033 1.863 4.790 1.00 85.75 91 THR A O 1
ATOM 684 N N . SER A 1 92 ? 9.224 0.976 3.804 1.00 79.31 92 SER A N 1
ATOM 685 C CA . SER A 1 92 ? 9.927 0.146 2.826 1.00 79.31 92 SER A CA 1
ATOM 686 C C . SER A 1 92 ? 9.245 0.233 1.460 1.00 79.31 92 SER A C 1
ATOM 688 O O . SER A 1 92 ? 8.054 0.550 1.406 1.00 79.31 92 SER A O 1
ATOM 690 N N . PRO A 1 93 ? 9.951 -0.115 0.367 1.00 80.94 93 PRO A N 1
ATOM 691 C CA . PRO A 1 93 ? 9.313 -0.330 -0.926 1.00 80.94 93 PRO A CA 1
ATOM 692 C C . PRO A 1 93 ? 8.167 -1.343 -0.825 1.00 80.94 93 PRO A C 1
ATOM 694 O O . PRO A 1 93 ? 8.217 -2.276 -0.014 1.00 80.94 93 PRO A O 1
ATOM 697 N N . ILE A 1 94 ? 7.144 -1.153 -1.657 1.00 88.00 94 ILE A N 1
ATOM 698 C CA . ILE A 1 94 ? 6.030 -2.093 -1.787 1.00 88.00 94 ILE A CA 1
ATOM 699 C C . ILE A 1 94 ? 6.506 -3.325 -2.558 1.00 88.00 94 ILE A C 1
ATOM 701 O O . ILE A 1 94 ? 7.225 -3.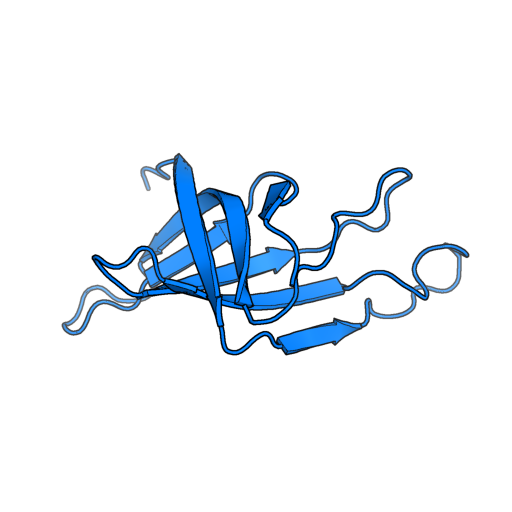210 -3.549 1.00 88.00 94 ILE 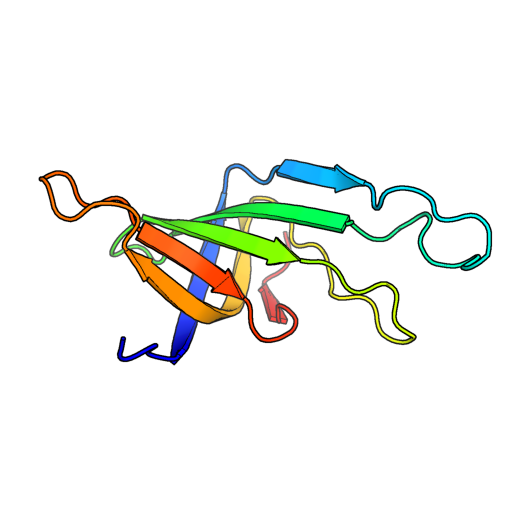A O 1
ATOM 705 N N . THR A 1 95 ? 6.083 -4.505 -2.112 1.00 91.12 95 THR A N 1
ATOM 706 C CA . THR A 1 95 ? 6.222 -5.753 -2.867 1.00 91.12 95 THR A CA 1
ATOM 707 C C . THR A 1 95 ? 4.873 -6.098 -3.487 1.00 91.12 95 THR A C 1
ATOM 709 O O . THR A 1 95 ? 3.908 -6.287 -2.752 1.00 91.12 95 THR A O 1
ATOM 712 N N . ILE A 1 96 ? 4.798 -6.178 -4.815 1.00 92.50 96 ILE A N 1
ATOM 713 C CA . ILE A 1 96 ? 3.602 -6.653 -5.525 1.00 92.50 96 ILE A CA 1
ATOM 714 C C . ILE A 1 96 ? 3.662 -8.182 -5.554 1.00 92.50 96 ILE A C 1
ATOM 716 O O . ILE A 1 96 ? 4.664 -8.744 -5.998 1.00 92.50 96 ILE A O 1
ATOM 720 N N . LEU A 1 97 ? 2.630 -8.838 -5.024 1.00 93.81 97 LEU A N 1
ATOM 721 C CA . LEU A 1 97 ? 2.544 -10.295 -4.905 1.00 93.81 97 LEU A CA 1
ATOM 722 C C . LEU A 1 97 ? 1.774 -10.914 -6.078 1.00 93.81 97 LEU A C 1
ATOM 724 O O . LEU A 1 97 ? 2.253 -11.883 -6.663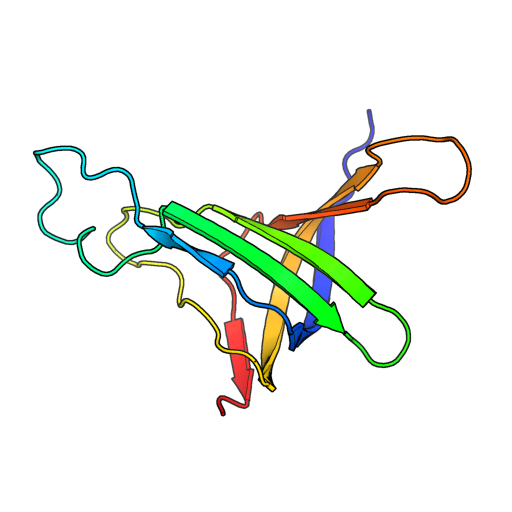 1.00 93.81 97 LEU A O 1
ATOM 728 N N . ASP A 1 98 ? 0.626 -10.335 -6.437 1.00 92.00 98 ASP A N 1
ATOM 729 C CA . ASP A 1 98 ? -0.217 -10.766 -7.561 1.00 92.00 98 ASP A CA 1
ATOM 730 C C . ASP A 1 98 ? -0.618 -9.536 -8.399 1.00 92.00 98 ASP A C 1
ATOM 732 O O . ASP A 1 98 ? -1.481 -8.763 -7.969 1.00 92.00 98 ASP A O 1
ATOM 736 N N . PRO A 1 99 ? 0.043 -9.301 -9.549 1.00 87.56 99 PRO A N 1
ATOM 737 C CA . PRO A 1 99 ? -0.236 -8.156 -10.409 1.00 87.56 99 PRO A CA 1
ATOM 738 C C . PRO A 1 99 ? -1.497 -8.372 -11.260 1.00 87.56 99 PRO A C 1
ATOM 740 O O . PRO A 1 99 ? -1.686 -9.445 -11.841 1.00 87.56 99 PRO A O 1
ATOM 743 N N . LYS A 1 100 ? -2.322 -7.330 -11.399 1.00 84.25 100 LYS A N 1
ATOM 744 C CA . LYS A 1 100 ? -3.512 -7.303 -12.263 1.00 84.25 100 LYS A CA 1
ATOM 745 C C . LYS A 1 100 ? -3.366 -6.404 -13.502 1.00 84.25 100 LYS A C 1
ATOM 747 O O . LYS A 1 100 ? -2.544 -5.447 -13.546 1.00 84.25 100 LYS A O 1
#

Secondary structure (DSSP, 8-state):
--PPEEEEEEEEEEEEEEEP---TT-TTGGGSEEEEEEEEE-SS-EEEEEEEPP-SSSPPPPP-TT-EEEEEEEEEE--SSSSP-EEEEESSPPEEEE--

Nearest PDB structures (foldseek):
  8txr-assembly1_C  TM=7.853E-01  e=4.834E-04  Escherichia coli
  8txr-assembly1_A  TM=7.835E-01  e=6.341E-04  Escherichia coli
  4o2d-assembly1_A  TM=7.107E-01  e=1.511E-03  Mycolicibacterium smegmatis MC2 155
  4o2d-assembly1_B  TM=6.877E-01  e=2.092E-03  Mycolicibacterium smegmatis MC2 155
  8txr-assembly1_D  TM=7.041E-01  e=1.355E-03  Escherichia coli

Radius of gyration: 14.19 Å; Cα contacts (8 Å, |Δi|>4): 235; chains: 1; bounding box: 33×30×36 Å

Sequence (100 aa):
MQRRQVTLQGVVNDLQAMPSPSRRGYGNCLFTYGQATFSLDDGTGILPVEVIGSCGPSPSPLPKNGDEVRLTAIIQVLNTDLPLRLLAQTTSPITILDPK